Protein AF-A0A7Z9XEI0-F1 (afdb_monomer)

Foldseek 3Di:
DFPFDQWAWEAEPPPRDIDIDGHPDGDHPPHYHYDHDLVRCLVPVQVVVQVVCVVVVHDSQQLCQEQDDPPPVDPRVVSNHPVVNNVVVVVVVVVVD

Radius of gyration: 17.6 Å; Cα contacts (8 Å, |Δi|>4): 108; chains: 1; bounding box: 45×31×46 Å

Structure (mmCIF, N/CA/C/O backbone):
data_AF-A0A7Z9XEI0-F1
#
_entry.id   AF-A0A7Z9XEI0-F1
#
loop_
_atom_site.group_PDB
_atom_site.id
_atom_site.type_symbol
_atom_site.label_atom_id
_atom_site.label_alt_id
_atom_site.label_comp_id
_atom_site.label_asym_id
_atom_site.label_entity_id
_atom_site.label_seq_id
_atom_site.pdbx_PDB_ins_code
_atom_site.Cartn_x
_atom_site.Cartn_y
_atom_site.Cartn_z
_atom_site.occupancy
_atom_site.B_iso_or_equiv
_atom_site.auth_seq_id
_atom_site.auth_comp_id
_atom_site.auth_asym_id
_atom_site.auth_atom_id
_atom_site.pdbx_PDB_model_num
ATOM 1 N N . MET A 1 1 ? -21.360 9.530 30.639 1.00 38.41 1 MET A N 1
ATOM 2 C CA . MET A 1 1 ? -19.959 9.916 30.369 1.00 38.41 1 MET A CA 1
ATOM 3 C C . MET A 1 1 ? -19.552 9.242 29.068 1.00 38.41 1 MET A C 1
ATOM 5 O O . MET A 1 1 ? -19.618 8.023 29.009 1.00 38.41 1 MET A O 1
ATOM 9 N N . LEU A 1 2 ? -19.253 10.001 28.009 1.00 53.34 2 LEU A N 1
ATOM 10 C CA . LEU A 1 2 ? -18.779 9.440 26.738 1.00 53.34 2 LEU A CA 1
ATOM 11 C C . LEU A 1 2 ? -17.281 9.156 26.880 1.00 53.34 2 LEU A C 1
ATOM 13 O O . LEU A 1 2 ? -16.483 10.085 26.979 1.00 53.34 2 LEU A O 1
ATOM 17 N N . ASN A 1 3 ? -16.917 7.875 26.955 1.00 53.88 3 ASN A N 1
ATOM 18 C CA . ASN A 1 3 ? -15.523 7.443 26.913 1.00 53.88 3 ASN A CA 1
ATOM 19 C C . ASN A 1 3 ? -14.964 7.783 25.527 1.00 53.88 3 ASN A C 1
ATOM 21 O O . ASN A 1 3 ? -15.246 7.089 24.554 1.00 53.88 3 ASN A O 1
ATOM 25 N N . SER A 1 4 ? -14.204 8.873 25.438 1.00 57.62 4 SER A N 1
ATOM 26 C CA . SER A 1 4 ? -13.436 9.204 24.241 1.00 57.62 4 SER A CA 1
ATOM 27 C C . SER A 1 4 ? -12.385 8.116 24.014 1.00 57.62 4 SER A C 1
ATOM 29 O O . SER A 1 4 ? -11.509 7.910 24.859 1.00 57.62 4 SER A O 1
ATOM 31 N N . SER A 1 5 ? -12.485 7.396 22.896 1.00 64.69 5 SER A N 1
ATOM 32 C CA . SER A 1 5 ? -11.453 6.447 22.494 1.00 64.69 5 SER A CA 1
ATOM 33 C C . SER A 1 5 ? -10.326 7.215 21.811 1.00 64.69 5 SER A C 1
ATOM 35 O O . SER A 1 5 ? -10.546 7.953 20.851 1.00 64.69 5 SER A O 1
ATOM 37 N N . LYS A 1 6 ? -9.092 7.021 22.283 1.00 80.44 6 LYS A N 1
ATOM 38 C CA . LYS A 1 6 ? -7.882 7.530 21.612 1.00 80.44 6 LYS A CA 1
ATOM 39 C C . LYS A 1 6 ? -7.518 6.719 20.365 1.00 80.44 6 LYS A C 1
ATOM 41 O O . LYS A 1 6 ? -6.474 6.941 19.763 1.00 80.44 6 LYS A O 1
ATOM 46 N N . LYS A 1 7 ? -8.361 5.769 19.966 1.00 86.69 7 LYS A N 1
ATOM 47 C CA . LYS A 1 7 ? -8.148 4.964 18.773 1.00 86.69 7 LYS A CA 1
ATOM 48 C C . LYS A 1 7 ? -8.929 5.527 17.603 1.00 86.69 7 LYS A C 1
ATOM 50 O O . LYS A 1 7 ? -10.125 5.780 17.699 1.00 86.69 7 LYS A O 1
ATOM 55 N N . LEU A 1 8 ? -8.241 5.673 16.483 1.00 90.75 8 LEU A N 1
ATOM 56 C CA . LEU A 1 8 ? -8.841 6.023 15.213 1.00 90.75 8 LEU A CA 1
ATOM 57 C C . LEU A 1 8 ? -9.216 4.749 14.454 1.00 90.75 8 LEU A C 1
ATOM 59 O O . LEU A 1 8 ? -8.342 3.953 14.102 1.00 90.75 8 LEU A O 1
ATOM 63 N N . ARG A 1 9 ? -10.508 4.600 14.153 1.00 94.19 9 ARG A N 1
ATOM 64 C CA . ARG A 1 9 ? -11.022 3.589 13.228 1.00 94.19 9 ARG A CA 1
ATOM 65 C C . ARG A 1 9 ? -10.759 4.014 11.787 1.00 94.19 9 ARG A C 1
ATOM 67 O O . ARG A 1 9 ? -11.030 5.150 11.384 1.00 94.19 9 ARG A O 1
ATOM 74 N N . VAL A 1 10 ? -10.229 3.095 10.995 1.00 95.19 10 VAL A N 1
ATOM 75 C CA . VAL A 1 10 ? -9.907 3.326 9.588 1.00 95.19 10 VAL A CA 1
ATOM 76 C C . VAL A 1 10 ? -10.540 2.234 8.742 1.00 95.19 10 VAL A C 1
ATOM 78 O O . VAL A 1 10 ? -10.435 1.058 9.078 1.00 95.19 10 VAL A O 1
ATOM 81 N N . ARG A 1 11 ? -11.166 2.617 7.628 1.00 96.88 11 ARG A N 1
ATOM 82 C CA . ARG A 1 11 ? -11.725 1.706 6.624 1.00 96.88 11 ARG A CA 1
ATOM 83 C C . ARG A 1 11 ? -10.962 1.831 5.309 1.00 96.88 11 ARG A C 1
ATOM 85 O O . ARG A 1 11 ? -10.690 2.935 4.831 1.00 96.88 11 ARG A O 1
ATOM 92 N N . CYS A 1 12 ? -10.632 0.693 4.702 1.00 96.62 12 CYS A N 1
ATOM 93 C CA . CYS A 1 12 ? -9.978 0.654 3.402 1.00 96.62 12 CYS A CA 1
ATOM 94 C C . CYS A 1 12 ? -10.933 1.130 2.299 1.00 96.62 12 CYS A C 1
ATOM 96 O O . CYS A 1 12 ? -11.995 0.539 2.111 1.00 96.62 12 CYS A O 1
ATOM 98 N N . LEU A 1 13 ? -10.515 2.115 1.505 1.00 96.12 13 LEU A N 1
ATOM 99 C CA . LEU A 1 13 ? -11.264 2.649 0.363 1.00 96.12 13 LEU A CA 1
ATOM 100 C C . LEU A 1 13 ? -11.498 1.623 -0.750 1.00 96.12 13 LEU A C 1
ATOM 102 O O . LEU A 1 13 ? -12.479 1.728 -1.478 1.00 96.12 13 LEU A O 1
ATOM 106 N N . LYS A 1 14 ? -10.588 0.652 -0.907 1.00 95.19 14 LYS A N 1
ATOM 107 C CA . LYS A 1 14 ? -10.658 -0.349 -1.982 1.00 95.19 14 LYS A CA 1
ATOM 108 C C . LYS A 1 14 ? -11.385 -1.621 -1.546 1.00 95.19 14 LYS A C 1
ATOM 110 O O . LYS A 1 14 ? -12.268 -2.078 -2.257 1.00 95.19 14 LYS A O 1
ATOM 115 N N . CYS A 1 15 ? -10.996 -2.214 -0.415 1.00 96.81 15 CYS A N 1
ATOM 116 C CA . CYS A 1 15 ? -11.494 -3.534 -0.000 1.00 96.81 15 CYS A CA 1
ATOM 117 C C . CYS A 1 15 ? -12.410 -3.520 1.229 1.00 96.81 15 CYS A C 1
ATOM 119 O O . CYS A 1 15 ? -12.855 -4.578 1.656 1.00 96.81 15 CYS A O 1
ATOM 121 N N . GLY A 1 16 ? -12.649 -2.361 1.850 1.00 96.50 16 GLY A N 1
ATOM 122 C CA . GLY A 1 16 ? -13.501 -2.254 3.036 1.00 96.50 16 GLY A CA 1
ATOM 123 C C . GLY A 1 16 ? -12.908 -2.805 4.339 1.00 96.50 16 GLY A C 1
ATOM 124 O O . GLY A 1 16 ? -13.535 -2.629 5.376 1.00 96.50 16 GLY A O 1
ATOM 125 N N . LYS A 1 17 ? -11.709 -3.417 4.330 1.00 96.12 17 LYS A N 1
ATOM 126 C CA . LYS A 1 1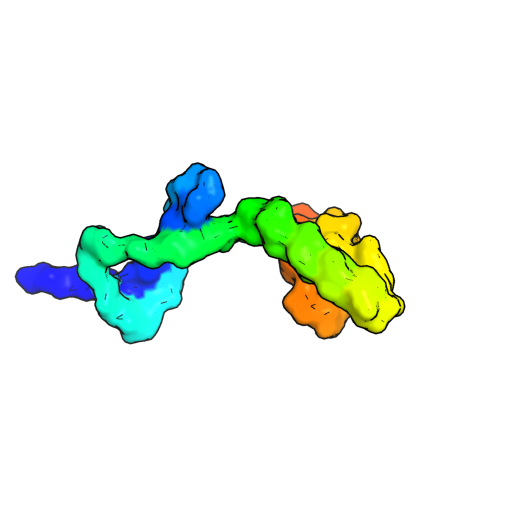7 ? -11.017 -3.876 5.553 1.00 96.12 17 LYS A CA 1
ATOM 127 C C . LYS A 1 17 ? -10.930 -2.741 6.577 1.00 96.12 17 LYS A C 1
ATOM 129 O O . LYS A 1 17 ? -10.494 -1.646 6.222 1.00 96.12 17 LYS A O 1
ATOM 134 N N . GLU A 1 18 ? -11.289 -3.021 7.826 1.00 95.88 18 GLU A N 1
ATOM 135 C CA . GLU A 1 18 ? -11.186 -2.073 8.938 1.00 95.88 18 GLU A CA 1
ATOM 136 C C . GLU A 1 18 ? -10.012 -2.405 9.862 1.00 95.88 18 GLU A C 1
ATOM 138 O O . GLU A 1 18 ? -9.638 -3.570 10.015 1.00 95.88 18 GLU A O 1
ATOM 143 N N . TRP A 1 19 ? -9.413 -1.372 10.454 1.00 93.94 19 TRP A N 1
ATOM 144 C CA . TRP A 1 19 ? -8.392 -1.491 11.494 1.00 93.94 19 TRP A CA 1
ATOM 145 C C . TRP A 1 19 ? -8.416 -0.278 12.428 1.00 93.94 19 TRP A C 1
ATOM 147 O O . TRP A 1 19 ? -8.982 0.769 12.104 1.00 93.94 19 TRP A O 1
ATOM 157 N N . GLU A 1 20 ? -7.784 -0.419 13.590 1.00 92.69 20 GLU A N 1
ATOM 158 C CA . GLU A 1 20 ? -7.590 0.666 14.551 1.00 92.69 20 GLU A CA 1
ATOM 159 C C . GLU A 1 20 ? -6.130 1.121 14.547 1.00 92.69 20 GLU A C 1
ATOM 161 O O . GLU A 1 20 ? -5.216 0.311 14.380 1.00 92.69 20 GLU A O 1
ATOM 166 N N . LYS A 1 21 ? -5.899 2.417 14.758 1.00 88.88 21 LYS A N 1
ATOM 167 C CA . LYS A 1 21 ? -4.568 2.963 15.034 1.00 88.88 21 LYS A CA 1
ATOM 168 C C . LYS A 1 21 ? -4.619 3.970 16.171 1.00 88.88 21 LYS A C 1
ATOM 170 O O . LYS A 1 21 ? -5.636 4.632 16.372 1.00 88.88 21 LYS A O 1
ATOM 175 N N . GLU A 1 22 ? -3.508 4.112 16.878 1.00 88.31 22 GLU A N 1
ATOM 176 C CA . GLU A 1 22 ? -3.379 5.120 17.926 1.00 88.31 22 GLU A CA 1
ATOM 177 C C . GLU A 1 22 ? -3.537 6.532 17.352 1.00 88.31 22 GLU A C 1
ATOM 179 O O . GLU A 1 22 ? -3.069 6.849 16.252 1.00 88.31 22 GLU A O 1
ATOM 184 N N . SER A 1 23 ? -4.224 7.384 18.105 1.00 87.19 23 SER A N 1
ATOM 185 C CA . SER A 1 23 ? -4.492 8.767 17.751 1.00 87.19 23 SER A CA 1
ATOM 186 C C . SER A 1 23 ? -4.339 9.669 18.969 1.00 87.19 23 SER A C 1
ATOM 188 O O . SER A 1 23 ? -4.781 9.373 20.075 1.00 87.19 23 SER A O 1
ATOM 190 N N . VAL A 1 24 ? -3.734 10.833 18.741 1.00 86.75 24 VAL A N 1
ATOM 191 C CA . VAL A 1 24 ? -3.672 11.913 19.737 1.00 86.75 24 VAL A CA 1
ATOM 192 C C . VAL A 1 24 ? -4.983 12.699 19.816 1.00 86.75 24 VAL A C 1
ATOM 194 O O . VAL A 1 24 ? -5.250 13.366 20.812 1.00 86.75 24 VAL A O 1
ATOM 197 N N . VAL A 1 25 ? -5.806 12.609 18.769 1.00 87.06 25 VAL A N 1
ATOM 198 C CA . VAL A 1 25 ? -7.130 13.227 18.686 1.00 87.06 25 VAL A CA 1
ATOM 199 C C . VAL A 1 25 ? -8.175 12.270 19.251 1.00 87.06 25 VAL A C 1
ATOM 201 O O . VAL A 1 25 ? -8.097 11.060 19.027 1.00 87.06 25 VAL A O 1
ATOM 204 N N . SER A 1 26 ? -9.135 12.837 19.981 1.00 86.06 26 SER A N 1
ATOM 205 C CA . SER A 1 26 ? -10.333 12.149 20.464 1.00 86.06 26 SER A CA 1
ATOM 206 C C . SER A 1 26 ? -11.308 11.916 19.316 1.00 86.06 26 SER A C 1
ATOM 208 O O . SER A 1 26 ? -11.697 12.883 18.663 1.00 86.06 26 SER A O 1
ATOM 210 N N . TRP A 1 27 ? -11.716 10.667 19.105 1.00 85.81 27 TRP A N 1
ATOM 211 C CA . TRP A 1 27 ? -12.691 10.292 18.080 1.00 85.81 27 TRP A CA 1
ATOM 212 C C . TRP A 1 27 ? -13.989 9.805 18.726 1.00 85.81 27 TRP A C 1
ATOM 214 O O . TRP A 1 27 ? -13.978 9.145 19.770 1.00 85.81 27 TRP A O 1
ATOM 224 N N . GLY A 1 28 ? -15.114 10.158 18.112 1.00 86.25 28 GLY A N 1
ATOM 225 C CA . GLY A 1 28 ? -16.433 9.658 18.460 1.00 86.25 28 GLY A CA 1
ATOM 226 C C . GLY A 1 28 ? -16.62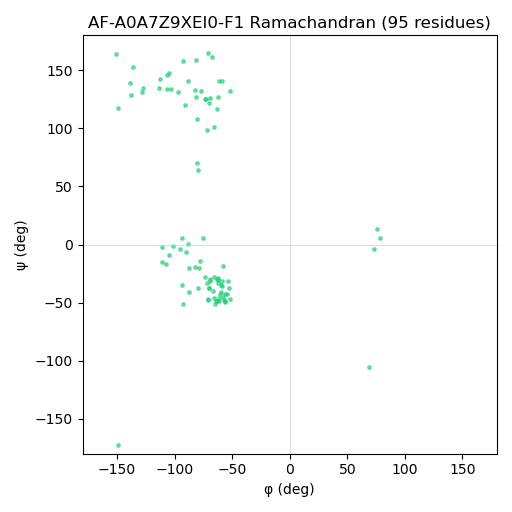1 8.185 18.072 1.00 86.25 28 GLY A C 1
ATOM 227 O O . GLY A 1 28 ? -15.856 7.639 17.277 1.00 86.25 28 GLY A O 1
ATOM 228 N N . PRO A 1 29 ? -17.655 7.520 18.617 1.00 84.06 29 PRO A N 1
ATOM 229 C CA . PRO A 1 29 ? -17.910 6.098 18.361 1.00 84.06 29 PRO A CA 1
ATOM 230 C C . PRO A 1 29 ? -18.209 5.788 16.883 1.00 84.06 29 PRO A C 1
ATOM 232 O O . PRO A 1 29 ? -17.860 4.710 16.392 1.00 84.06 29 PRO A O 1
ATOM 235 N N . ASP A 1 30 ? -18.804 6.749 16.175 1.00 88.44 30 ASP A N 1
ATOM 236 C CA . ASP A 1 30 ? -19.193 6.631 14.767 1.00 88.44 30 ASP A CA 1
ATOM 237 C C . ASP A 1 30 ? -18.147 7.207 13.799 1.00 88.44 30 ASP A C 1
ATOM 239 O O . ASP A 1 30 ? -18.299 7.089 12.581 1.00 88.44 30 ASP A O 1
ATOM 243 N N . ASP A 1 31 ? -17.067 7.801 14.317 1.00 89.00 31 ASP A N 1
ATOM 244 C CA . ASP A 1 31 ? -16.027 8.381 13.478 1.00 89.00 31 ASP A CA 1
ATOM 245 C C . ASP A 1 31 ? -15.187 7.284 12.819 1.00 89.00 31 ASP A C 1
ATOM 247 O O . ASP A 1 31 ? -14.587 6.426 13.474 1.00 89.00 31 ASP A O 1
ATOM 251 N N . VAL A 1 32 ? -15.099 7.343 11.492 1.00 90.19 32 VAL A N 1
ATOM 252 C CA . VAL A 1 32 ? -14.251 6.463 10.691 1.00 90.19 32 VAL A CA 1
ATOM 253 C C . VAL A 1 32 ? -13.555 7.266 9.606 1.00 90.19 32 VAL A C 1
ATOM 255 O O . VAL A 1 32 ? -14.176 7.998 8.837 1.00 90.19 32 VAL A O 1
ATOM 258 N N . THR A 1 33 ? -12.237 7.118 9.520 1.00 92.75 33 THR A N 1
ATOM 259 C CA . THR A 1 33 ? -11.474 7.688 8.406 1.00 92.75 33 THR A CA 1
ATOM 260 C C . THR A 1 33 ? -11.308 6.675 7.286 1.00 92.75 33 THR A C 1
ATOM 262 O O . THR A 1 33 ? -11.380 5.463 7.483 1.00 92.75 33 THR A O 1
ATOM 265 N N . SER A 1 34 ? -11.052 7.183 6.088 1.00 92.88 34 SER A N 1
ATOM 266 C CA . SER A 1 34 ? -10.771 6.362 4.919 1.00 92.88 34 SER A CA 1
ATOM 267 C C . SER A 1 34 ? -9.276 6.356 4.597 1.00 92.88 34 SER A C 1
ATOM 269 O O . SER A 1 34 ? -8.637 7.406 4.567 1.00 92.88 34 SER A O 1
ATOM 271 N N . SER A 1 35 ? -8.709 5.179 4.334 1.00 92.69 35 SER A N 1
ATOM 272 C CA . SER A 1 35 ? -7.321 5.019 3.870 1.00 92.69 35 SER A CA 1
ATOM 273 C C . SER A 1 35 ? -7.186 3.783 2.971 1.00 92.69 35 SER A C 1
ATOM 275 O O . SER A 1 35 ? -8.189 3.176 2.618 1.00 92.69 35 SER A O 1
ATOM 277 N N . LEU A 1 36 ? -5.977 3.389 2.570 1.00 92.25 36 LEU A N 1
ATOM 278 C CA . LEU A 1 36 ? -5.720 2.098 1.918 1.00 92.25 36 LEU A CA 1
ATOM 279 C C . LEU A 1 36 ? -5.002 1.182 2.911 1.00 92.25 36 LEU A C 1
ATOM 281 O O . LEU A 1 36 ? -4.048 1.616 3.548 1.00 92.25 36 LEU A O 1
ATOM 285 N N . CYS A 1 37 ? -5.437 -0.074 3.034 1.00 91.19 37 CYS A N 1
ATOM 286 C CA . CYS A 1 37 ? -4.632 -1.083 3.731 1.00 91.19 37 CYS A CA 1
ATOM 287 C C . CYS A 1 37 ? -3.361 -1.393 2.924 1.00 91.19 37 CYS A C 1
ATOM 289 O O . CYS A 1 37 ? -3.344 -1.149 1.719 1.00 91.19 37 CYS A O 1
ATOM 291 N N . ASP A 1 38 ? -2.333 -1.980 3.539 1.00 84.88 38 ASP A N 1
ATOM 292 C CA . ASP A 1 38 ? -1.022 -2.179 2.894 1.00 84.88 38 ASP A CA 1
ATOM 293 C C . ASP A 1 38 ? -1.096 -2.925 1.555 1.00 84.88 38 ASP A C 1
ATOM 295 O O . ASP A 1 38 ? -0.490 -2.502 0.568 1.00 84.88 38 ASP A O 1
ATOM 299 N N . ALA A 1 39 ? -1.913 -3.980 1.482 1.00 85.94 39 ALA A N 1
ATOM 300 C CA . ALA A 1 39 ? -2.145 -4.719 0.242 1.00 85.94 39 ALA A CA 1
ATOM 301 C C . ALA A 1 39 ? -2.773 -3.826 -0.84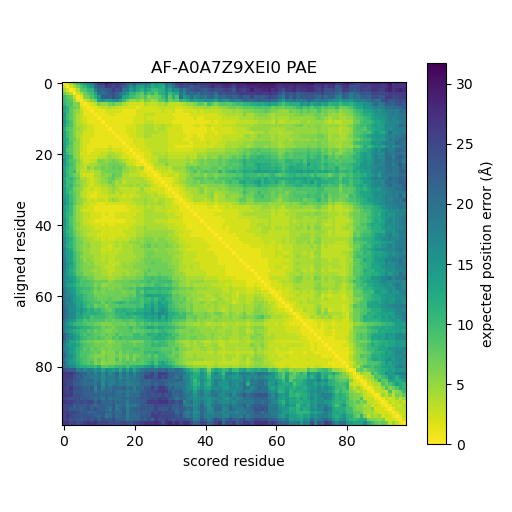4 1.00 85.94 39 ALA A C 1
ATOM 303 O O . ALA A 1 39 ? -2.277 -3.736 -1.964 1.00 85.94 39 ALA A O 1
ATOM 304 N N . CYS A 1 40 ? -3.835 -3.092 -0.498 1.00 90.50 40 CYS A N 1
ATOM 305 C CA . CYS A 1 40 ? -4.501 -2.198 -1.443 1.00 90.50 40 CYS A CA 1
ATOM 306 C C . CYS A 1 40 ? -3.643 -0.979 -1.803 1.00 90.50 40 CYS A C 1
ATOM 308 O O . CYS A 1 40 ? -3.741 -0.480 -2.921 1.00 90.50 40 CYS A O 1
ATOM 310 N N . PHE A 1 41 ? -2.801 -0.501 -0.887 1.00 87.19 41 PHE A N 1
ATOM 311 C CA . PHE A 1 41 ? -1.837 0.557 -1.148 1.00 87.19 41 PHE A CA 1
ATOM 312 C C . PHE A 1 41 ? -0.820 0.091 -2.185 1.00 87.19 41 PHE A C 1
ATOM 314 O O . PHE A 1 41 ? -0.612 0.792 -3.169 1.00 87.19 41 PHE A O 1
ATOM 321 N N . ARG A 1 42 ? -0.242 -1.106 -2.027 1.00 84.12 42 ARG A N 1
ATOM 322 C CA . ARG A 1 42 ? 0.669 -1.686 -3.023 1.00 84.12 42 ARG A CA 1
ATOM 323 C C . ARG A 1 42 ? -0.006 -1.781 -4.391 1.00 84.12 42 ARG A C 1
ATOM 325 O O . ARG A 1 42 ? 0.520 -1.260 -5.369 1.00 84.12 42 ARG A O 1
ATOM 332 N N . ASP A 1 43 ? -1.209 -2.339 -4.450 1.00 86.75 43 ASP A N 1
ATOM 333 C CA . ASP A 1 43 ? -1.932 -2.498 -5.713 1.00 86.75 43 ASP A CA 1
ATOM 334 C C . ASP A 1 43 ? -2.229 -1.166 -6.418 1.00 86.75 43 ASP A C 1
ATOM 336 O O . ASP A 1 43 ? -2.113 -1.063 -7.638 1.00 86.75 43 ASP A O 1
ATOM 340 N N . VAL A 1 44 ? -2.657 -0.147 -5.664 1.00 89.81 44 VAL A N 1
ATOM 341 C CA . VAL A 1 44 ? -3.141 1.125 -6.227 1.00 89.81 44 VAL A CA 1
ATOM 342 C C . VAL A 1 44 ? -1.999 2.116 -6.450 1.00 89.81 44 VAL A C 1
ATOM 344 O O . VAL A 1 44 ? -1.963 2.810 -7.465 1.00 89.81 44 VAL A O 1
ATOM 347 N N . ILE A 1 45 ? -1.054 2.195 -5.515 1.00 87.81 45 ILE A N 1
ATOM 348 C CA . ILE A 1 45 ? -0.024 3.235 -5.481 1.00 87.81 45 ILE A CA 1
ATOM 349 C C . ILE A 1 45 ? 1.258 2.796 -6.188 1.00 87.81 45 ILE A C 1
ATOM 351 O O . ILE A 1 45 ? 1.878 3.631 -6.854 1.00 87.81 45 ILE A O 1
ATOM 355 N N . SER A 1 46 ? 1.654 1.516 -6.134 1.00 86.75 46 SER A N 1
ATOM 356 C CA . SER A 1 46 ? 2.877 1.064 -6.819 1.00 86.75 46 SER A CA 1
ATOM 357 C C . SER A 1 46 ? 2.873 1.385 -8.321 1.00 86.75 46 SER A C 1
ATOM 359 O O . SER A 1 46 ? 3.879 1.916 -8.791 1.00 86.75 46 SER A O 1
ATOM 361 N N . PRO A 1 47 ? 1.781 1.200 -9.094 1.00 87.75 47 PRO A N 1
ATOM 362 C CA . PRO A 1 47 ? 1.756 1.602 -10.504 1.00 87.75 47 PRO A CA 1
ATOM 363 C C . PRO A 1 47 ? 1.992 3.104 -10.725 1.00 87.75 47 PRO A C 1
ATOM 365 O O . PRO A 1 47 ? 2.625 3.495 -11.706 1.0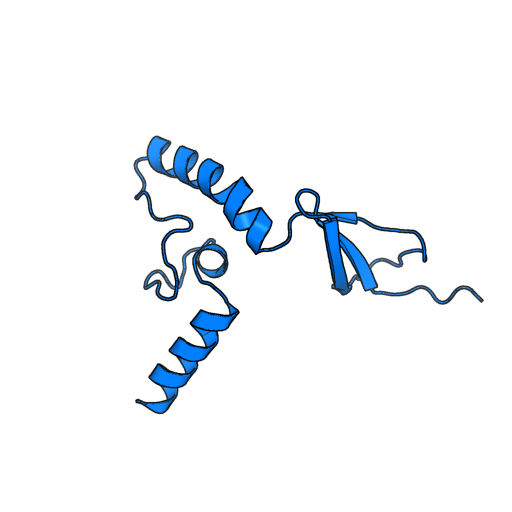0 87.75 47 PRO A O 1
ATOM 368 N N . ILE A 1 48 ? 1.508 3.954 -9.814 1.00 91.75 48 ILE A N 1
ATOM 369 C CA . ILE A 1 48 ? 1.672 5.413 -9.887 1.00 91.75 48 ILE A CA 1
ATOM 370 C C . ILE A 1 48 ? 3.131 5.792 -9.615 1.00 91.75 48 ILE A C 1
ATOM 372 O O . ILE A 1 48 ? 3.724 6.558 -10.379 1.00 91.75 48 ILE A O 1
ATOM 376 N N . ILE A 1 49 ? 3.727 5.222 -8.563 1.00 88.56 49 ILE A N 1
ATOM 377 C CA . ILE A 1 49 ? 5.138 5.443 -8.223 1.00 88.56 49 ILE A CA 1
ATOM 378 C C . ILE A 1 49 ? 6.035 4.961 -9.365 1.00 88.56 49 ILE A C 1
ATOM 380 O O . ILE A 1 49 ? 6.898 5.719 -9.802 1.00 88.56 49 ILE A O 1
ATOM 384 N N . ARG A 1 50 ? 5.787 3.765 -9.911 1.00 89.19 50 ARG A N 1
ATOM 385 C CA . ARG A 1 50 ? 6.544 3.208 -11.045 1.00 89.19 50 ARG A CA 1
ATOM 386 C C . ARG A 1 50 ? 6.511 4.127 -12.262 1.00 89.19 50 ARG A C 1
ATOM 388 O O . ARG A 1 50 ? 7.556 4.458 -12.814 1.00 89.19 50 ARG A O 1
ATOM 395 N N . LYS A 1 51 ? 5.326 4.623 -12.643 1.00 91.56 51 LYS A N 1
ATOM 396 C CA . LYS A 1 51 ? 5.186 5.599 -13.740 1.00 91.56 51 LYS A CA 1
ATOM 397 C C . LYS A 1 51 ? 5.984 6.878 -13.487 1.00 91.56 51 LYS A C 1
ATOM 399 O O . LYS A 1 51 ? 6.495 7.479 -14.427 1.00 91.56 51 LYS A O 1
ATOM 404 N N . LYS A 1 52 ? 6.074 7.336 -12.236 1.00 90.75 52 LYS A N 1
ATOM 405 C CA . LYS A 1 52 ? 6.890 8.502 -11.879 1.00 90.75 52 LYS A CA 1
ATOM 406 C C . LYS A 1 52 ? 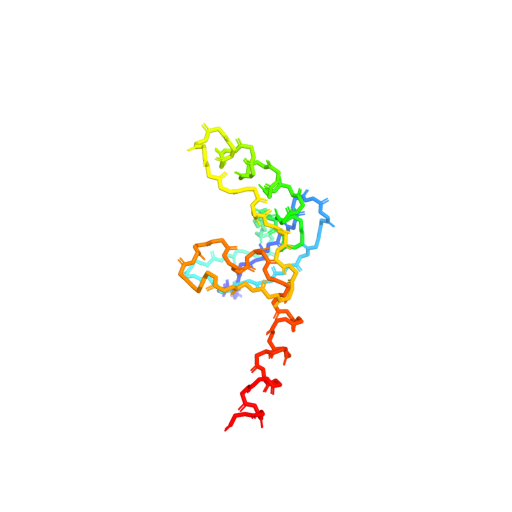8.387 8.191 -11.964 1.00 90.75 52 LYS A C 1
ATOM 408 O O . LYS A 1 52 ? 9.094 8.939 -12.622 1.00 90.75 52 LYS A O 1
ATOM 413 N N . GLN A 1 53 ? 8.833 7.071 -11.397 1.00 87.69 53 GLN A N 1
ATOM 414 C CA . GLN A 1 53 ? 10.231 6.632 -11.444 1.00 87.69 53 GLN A CA 1
ATOM 415 C C . GLN A 1 53 ? 10.743 6.508 -12.880 1.00 87.69 53 GLN A C 1
ATOM 417 O O . GLN A 1 53 ? 11.772 7.089 -13.207 1.00 87.69 53 GLN A O 1
ATOM 422 N N . LEU A 1 54 ? 9.984 5.835 -13.747 1.00 90.94 54 LEU A N 1
ATOM 423 C CA . LEU A 1 54 ? 10.334 5.672 -15.158 1.00 90.94 54 LEU A CA 1
ATOM 424 C C . LEU A 1 54 ? 10.465 7.016 -15.886 1.00 90.94 54 LEU A C 1
ATOM 426 O O . LEU A 1 54 ? 11.395 7.202 -16.664 1.00 90.94 54 LEU A O 1
ATOM 430 N N . ARG A 1 55 ? 9.571 7.976 -15.608 1.00 94.44 55 ARG A N 1
ATOM 431 C CA . ARG A 1 55 ? 9.660 9.335 -16.178 1.00 94.44 55 ARG A CA 1
ATOM 432 C C . ARG A 1 55 ? 10.880 10.114 -15.689 1.00 94.44 55 ARG A C 1
ATOM 434 O O . ARG A 1 55 ? 11.351 10.989 -16.399 1.00 94.44 55 ARG A O 1
ATOM 441 N N . GLU A 1 56 ? 11.368 9.807 -14.495 1.00 92.75 56 GLU A N 1
ATOM 442 C CA . GLU A 1 56 ? 12.555 10.424 -13.894 1.00 92.75 56 GLU A CA 1
ATOM 443 C C . GLU A 1 56 ? 13.860 9.692 -14.268 1.00 92.75 56 GLU A C 1
ATOM 445 O O . GLU A 1 56 ? 14.925 10.092 -13.812 1.00 92.75 56 GLU A O 1
ATOM 450 N N . GLY A 1 57 ? 13.799 8.622 -15.074 1.00 91.31 57 GLY A N 1
ATOM 451 C CA . GLY A 1 57 ? 14.968 7.808 -15.434 1.00 91.31 57 GLY A CA 1
ATOM 452 C C . GLY A 1 57 ? 15.447 6.864 -14.323 1.00 91.31 57 GLY A C 1
ATOM 453 O O . GLY A 1 57 ? 16.540 6.313 -14.410 1.00 91.31 57 GLY A O 1
ATOM 454 N N . ASN A 1 58 ? 14.637 6.664 -13.280 1.00 87.31 58 ASN A N 1
ATOM 455 C CA . ASN A 1 58 ? 14.927 5.748 -12.180 1.00 87.31 58 ASN A CA 1
ATOM 456 C C . ASN A 1 58 ? 14.581 4.290 -12.544 1.00 87.31 58 ASN A C 1
ATOM 458 O O . ASN A 1 58 ? 13.738 4.025 -13.403 1.00 87.31 58 ASN A O 1
ATOM 462 N N . PHE A 1 59 ? 15.178 3.332 -11.825 1.00 85.12 59 PHE A N 1
ATOM 463 C CA . PHE A 1 59 ? 14.893 1.899 -11.972 1.00 85.12 59 PHE A CA 1
ATOM 464 C C . PHE A 1 59 ? 13.413 1.548 -11.712 1.00 85.12 59 PHE A C 1
ATOM 466 O O . PHE A 1 59 ? 12.799 2.032 -10.758 1.00 85.12 59 PHE A O 1
ATOM 473 N N . ASP A 1 60 ? 12.860 0.626 -12.511 1.00 85.38 60 ASP A N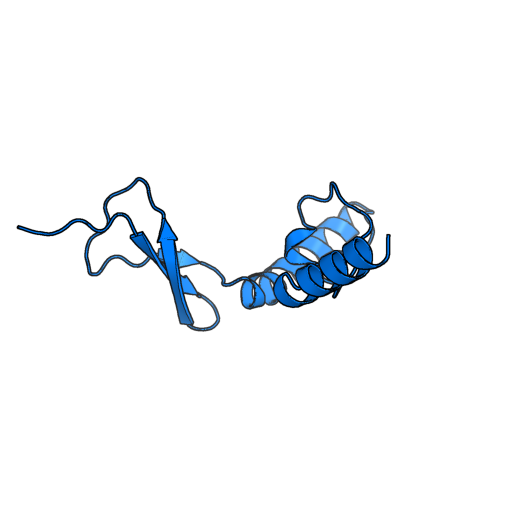 1
ATOM 474 C CA . ASP A 1 60 ? 11.496 0.089 -12.354 1.00 85.38 60 ASP A CA 1
ATOM 475 C C . ASP A 1 60 ? 11.420 -0.988 -11.256 1.00 85.38 60 ASP A C 1
ATOM 477 O O . ASP A 1 60 ? 11.165 -2.166 -11.534 1.00 85.38 60 ASP A O 1
ATOM 481 N N . CYS A 1 61 ? 11.684 -0.598 -10.005 1.00 83.81 61 CYS A N 1
ATOM 482 C CA . CYS A 1 61 ? 11.784 -1.519 -8.865 1.00 83.81 61 CYS A CA 1
ATOM 483 C C . CYS A 1 61 ? 10.649 -1.401 -7.827 1.00 83.81 61 CYS A C 1
ATOM 485 O O . CYS A 1 61 ? 10.481 -2.306 -7.006 1.00 83.81 61 CYS A O 1
ATOM 487 N N . SER A 1 62 ? 9.845 -0.327 -7.833 1.00 85.25 62 SER A N 1
ATOM 488 C CA . SER A 1 62 ? 8.808 -0.126 -6.806 1.00 85.25 62 SER A CA 1
ATOM 489 C C . SER A 1 62 ? 7.753 -1.241 -6.820 1.00 85.25 62 SER A C 1
ATOM 491 O O . SER A 1 62 ? 7.156 -1.540 -7.854 1.00 85.25 62 SER A O 1
ATOM 493 N N . GLY A 1 63 ? 7.520 -1.850 -5.653 1.00 79.12 63 GLY A N 1
ATOM 494 C CA . GLY A 1 63 ? 6.535 -2.915 -5.446 1.00 79.12 63 GLY A CA 1
ATOM 495 C C . GLY A 1 63 ? 6.960 -4.312 -5.915 1.00 79.12 63 GLY A C 1
ATOM 496 O O . GLY A 1 63 ? 6.132 -5.214 -5.865 1.00 79.12 63 GLY A O 1
ATOM 497 N N . LYS A 1 64 ? 8.210 -4.509 -6.367 1.00 80.69 64 LYS A N 1
ATOM 498 C CA . LYS A 1 64 ? 8.680 -5.787 -6.948 1.00 80.69 64 LYS A CA 1
ATOM 499 C C . LYS A 1 64 ? 9.585 -6.635 -6.048 1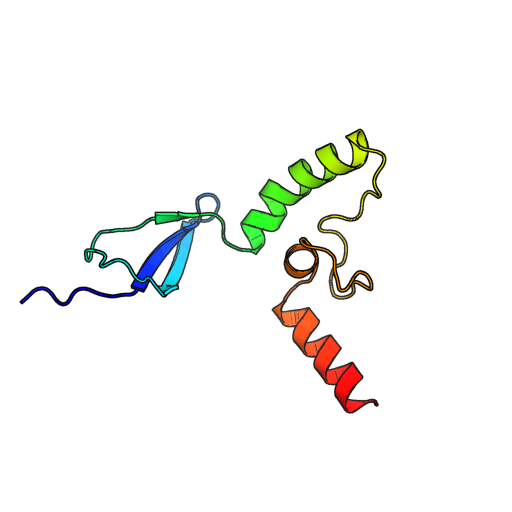.00 80.69 64 LYS A C 1
ATOM 501 O O . LYS A 1 64 ? 9.880 -7.762 -6.414 1.00 80.69 64 LYS A O 1
ATOM 506 N N . ALA A 1 65 ? 10.032 -6.099 -4.913 1.00 84.62 65 ALA A N 1
ATOM 507 C CA . ALA A 1 65 ? 11.040 -6.742 -4.064 1.00 84.62 65 ALA A CA 1
ATOM 508 C C . ALA A 1 65 ? 10.606 -8.101 -3.486 1.00 84.62 65 ALA A C 1
ATOM 510 O O . ALA A 1 65 ? 11.450 -8.946 -3.229 1.00 84.62 65 ALA A O 1
ATOM 511 N N . GLY A 1 66 ? 9.303 -8.315 -3.276 1.00 81.31 66 GLY A N 1
ATOM 512 C CA . GLY A 1 66 ? 8.815 -9.546 -2.656 1.00 81.31 66 GLY A CA 1
ATOM 513 C C . GLY A 1 66 ? 9.217 -9.606 -1.182 1.00 81.31 66 GLY A C 1
ATOM 514 O O . GLY A 1 66 ? 8.625 -8.903 -0.363 1.00 81.31 66 GLY A O 1
ATOM 515 N N . ASP A 1 67 ? 10.204 -10.436 -0.872 1.00 82.62 67 ASP A N 1
ATOM 516 C CA . ASP A 1 67 ? 10.772 -10.716 0.451 1.00 82.62 67 ASP A CA 1
ATOM 517 C C . ASP A 1 67 ? 12.173 -10.108 0.660 1.00 82.62 67 ASP A C 1
ATOM 519 O O . ASP A 1 67 ? 12.587 -9.915 1.803 1.00 82.62 67 ASP A O 1
ATOM 523 N N . TYR A 1 68 ? 12.873 -9.704 -0.409 1.00 83.00 68 TYR A N 1
ATOM 524 C CA . TYR A 1 68 ? 14.236 -9.176 -0.318 1.00 83.00 68 TYR A CA 1
ATOM 525 C C . TYR A 1 68 ? 14.434 -7.821 -1.013 1.00 83.00 68 TYR A C 1
ATOM 527 O O . TYR A 1 68 ? 14.081 -7.611 -2.171 1.00 83.00 68 TYR A O 1
ATOM 535 N N . CYS A 1 69 ? 15.059 -6.877 -0.299 1.00 86.50 69 CYS A N 1
ATOM 536 C CA . CYS A 1 69 ? 15.477 -5.580 -0.830 1.00 86.50 69 CYS A CA 1
ATOM 537 C C . CYS A 1 69 ? 16.741 -5.094 -0.114 1.00 86.50 69 CYS A C 1
ATOM 539 O O . CYS A 1 69 ? 16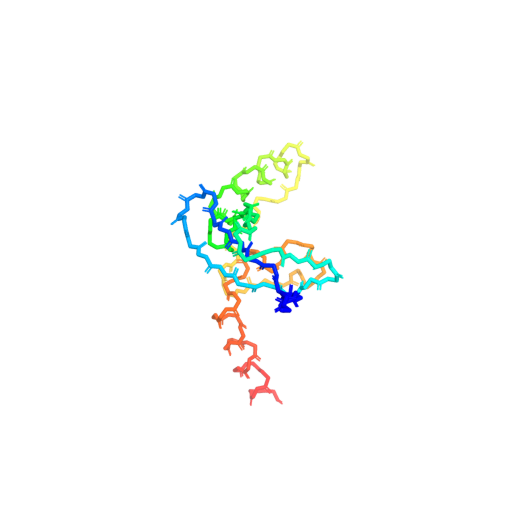.716 -4.806 1.091 1.00 86.50 69 CYS A O 1
ATOM 541 N N . ASP A 1 70 ? 17.809 -4.950 -0.891 1.00 86.38 70 ASP A N 1
ATOM 542 C CA . ASP A 1 70 ? 19.136 -4.472 -0.496 1.00 86.38 70 ASP A CA 1
ATOM 543 C C . ASP A 1 70 ? 19.218 -2.942 -0.333 1.00 86.38 70 ASP A C 1
ATOM 545 O O . ASP A 1 70 ? 20.142 -2.417 0.285 1.00 86.38 70 ASP A O 1
ATOM 549 N N . GLN A 1 71 ? 18.224 -2.195 -0.819 1.00 86.31 71 GLN A N 1
ATOM 550 C CA . GLN A 1 71 ? 18.149 -0.744 -0.640 1.00 86.31 71 GLN A CA 1
ATOM 551 C C . GLN A 1 71 ? 17.589 -0.362 0.740 1.00 86.31 71 GLN A C 1
ATOM 553 O O . GLN A 1 71 ? 16.479 0.164 0.848 1.00 86.31 71 GLN A O 1
ATOM 558 N N . TYR A 1 72 ? 18.360 -0.596 1.808 1.00 84.38 72 TYR A N 1
ATOM 559 C CA . TYR A 1 72 ? 17.951 -0.373 3.208 1.00 84.38 72 TYR A CA 1
ATOM 560 C C . TYR A 1 72 ? 17.422 1.040 3.509 1.00 84.38 72 TYR A C 1
ATOM 562 O O . TYR A 1 72 ? 16.516 1.192 4.325 1.00 84.38 72 TYR A O 1
ATOM 570 N N . HIS A 1 73 ? 17.921 2.064 2.810 1.00 84.06 73 HIS A N 1
ATOM 571 C CA . HIS A 1 73 ? 17.503 3.463 2.981 1.00 84.06 73 HIS A CA 1
ATOM 572 C C . HIS A 1 73 ? 16.381 3.911 2.028 1.00 84.06 73 HIS A C 1
ATOM 574 O O . HIS A 1 73 ? 16.022 5.089 1.989 1.00 84.06 73 HIS A O 1
ATOM 580 N N . CYS A 1 74 ? 15.807 3.003 1.235 1.00 82.38 74 CYS A N 1
ATOM 581 C CA . CYS A 1 74 ? 14.719 3.357 0.336 1.00 82.38 74 CYS A CA 1
ATOM 582 C C . CYS A 1 74 ? 13.441 3.675 1.129 1.00 82.38 74 CYS A C 1
ATOM 584 O O . CYS A 1 74 ? 12.883 2.818 1.814 1.00 82.38 74 CYS A O 1
ATOM 586 N N . LYS A 1 75 ? 12.897 4.889 0.962 1.00 82.25 75 LYS A N 1
ATOM 587 C CA . LYS A 1 75 ? 11.630 5.317 1.595 1.00 82.25 75 LYS A CA 1
ATOM 588 C C . LYS A 1 75 ? 10.417 4.440 1.254 1.00 82.25 75 LYS A C 1
ATOM 590 O O . LYS A 1 75 ? 9.408 4.490 1.948 1.00 82.25 75 LYS A O 1
ATOM 595 N N . TYR A 1 76 ? 10.499 3.660 0.175 1.00 80.12 76 TYR A N 1
ATOM 596 C CA . TYR A 1 76 ? 9.442 2.751 -0.271 1.00 80.12 76 TYR A CA 1
ATOM 597 C C . TYR A 1 76 ? 9.706 1.291 0.111 1.00 80.12 76 TYR A C 1
ATOM 599 O O . TYR A 1 76 ? 8.867 0.441 -0.178 1.00 80.12 76 TYR A O 1
ATOM 607 N N . ARG A 1 77 ? 10.839 0.988 0.764 1.00 84.50 77 ARG A N 1
ATOM 608 C CA . ARG A 1 77 ? 11.273 -0.380 1.086 1.00 84.50 77 ARG A CA 1
ATOM 609 C C . ARG A 1 77 ? 10.181 -1.178 1.791 1.00 84.50 77 ARG A C 1
ATOM 611 O O . ARG A 1 77 ? 9.867 -2.285 1.367 1.00 84.50 77 ARG A O 1
ATOM 618 N N . GLN A 1 78 ? 9.544 -0.579 2.798 1.00 80.75 78 GLN A N 1
ATOM 619 C CA . GLN A 1 78 ? 8.458 -1.205 3.556 1.00 80.75 78 GLN A CA 1
ATOM 620 C C . GLN A 1 78 ? 7.256 -1.620 2.700 1.00 80.75 78 GLN A C 1
ATOM 622 O O . GLN A 1 78 ? 6.608 -2.610 3.001 1.00 80.75 78 GLN A O 1
ATOM 627 N N . TRP A 1 79 ? 6.963 -0.894 1.620 1.00 80.00 79 TRP A N 1
ATOM 628 C CA . TRP A 1 79 ? 5.837 -1.211 0.742 1.00 80.00 79 TRP A CA 1
ATOM 629 C C . TRP A 1 79 ? 6.208 -2.210 -0.345 1.00 80.00 79 TRP A C 1
ATOM 631 O O . TRP A 1 79 ? 5.316 -2.839 -0.907 1.00 80.00 79 TRP A O 1
ATOM 641 N N . CYS A 1 80 ? 7.499 -2.359 -0.645 1.00 82.56 80 CYS A N 1
ATOM 642 C CA . CYS A 1 80 ? 8.005 -3.382 -1.553 1.00 82.56 80 CYS A CA 1
ATOM 643 C C . CYS A 1 80 ? 8.103 -4.750 -0.863 1.00 82.56 80 CYS A C 1
ATOM 645 O O . CYS A 1 80 ? 7.806 -5.763 -1.493 1.00 82.56 80 CYS A O 1
ATOM 647 N N . LEU A 1 81 ? 8.491 -4.765 0.415 1.00 80.38 81 LEU A N 1
ATOM 648 C CA . LEU A 1 81 ? 8.629 -5.973 1.224 1.00 80.38 81 LEU A CA 1
ATOM 649 C C . LEU A 1 81 ? 7.280 -6.420 1.784 1.00 80.38 81 LEU A C 1
ATOM 651 O O . LEU A 1 81 ? 6.505 -5.603 2.278 1.00 80.38 81 LEU A O 1
ATOM 655 N N . ARG A 1 82 ? 6.946 -7.706 1.685 1.00 71.19 82 ARG A N 1
ATOM 656 C CA . ARG A 1 82 ? 5.818 -8.290 2.426 1.00 71.19 82 ARG A CA 1
ATOM 657 C C . ARG A 1 82 ? 6.234 -8.372 3.892 1.00 71.19 82 ARG A C 1
ATOM 659 O O . ARG A 1 82 ? 7.000 -9.250 4.237 1.00 71.19 82 ARG A O 1
ATOM 666 N N . TRP A 1 83 ? 5.820 -7.410 4.720 1.00 59.97 83 TRP A N 1
ATOM 667 C CA . TRP A 1 83 ? 6.353 -7.244 6.084 1.00 59.97 83 TRP A CA 1
ATOM 668 C C . TRP A 1 83 ? 6.294 -8.512 6.942 1.00 59.97 83 TRP A C 1
ATOM 670 O O . TRP A 1 83 ? 7.235 -8.762 7.685 1.00 59.97 83 TRP A O 1
ATOM 680 N N . GLU A 1 84 ? 5.237 -9.312 6.805 1.00 58.84 84 GLU A N 1
ATOM 681 C CA . GLU A 1 84 ? 5.080 -10.585 7.520 1.00 58.84 84 GLU A CA 1
ATOM 682 C C . GLU A 1 84 ? 6.155 -11.606 7.087 1.00 58.84 84 GLU A C 1
ATOM 684 O O . GLU A 1 84 ? 6.912 -12.088 7.921 1.00 58.84 84 GLU A O 1
ATOM 689 N N . GLU A 1 85 ? 6.324 -11.827 5.780 1.00 54.59 85 GLU A N 1
ATOM 690 C CA . GLU A 1 85 ? 7.319 -12.759 5.212 1.00 54.59 85 GLU A CA 1
ATOM 691 C C . GLU A 1 85 ? 8.770 -12.238 5.342 1.00 54.59 85 GLU A C 1
ATOM 693 O O . GLU A 1 85 ? 9.722 -12.990 5.538 1.00 54.59 85 GLU A O 1
ATOM 698 N N . ALA A 1 86 ? 8.962 -10.919 5.268 1.00 52.72 86 ALA A N 1
ATOM 699 C CA . ALA A 1 86 ? 10.273 -10.283 5.365 1.00 52.72 86 ALA A CA 1
ATOM 700 C C . ALA A 1 86 ? 10.823 -10.289 6.802 1.00 52.72 86 ALA A C 1
ATOM 702 O O . ALA A 1 86 ? 12.038 -10.271 6.985 1.00 52.72 86 ALA A O 1
ATOM 703 N N . GLN A 1 87 ? 9.962 -10.303 7.829 1.00 53.53 87 GLN A N 1
ATOM 704 C CA . GLN A 1 87 ? 10.401 -10.474 9.218 1.00 53.53 87 GLN A CA 1
ATOM 705 C C . GLN A 1 87 ? 10.908 -11.892 9.492 1.00 53.53 87 GLN A C 1
ATOM 707 O O . GLN A 1 87 ? 11.880 -12.040 10.230 1.00 53.53 87 GLN A O 1
ATOM 712 N N . GLU A 1 88 ? 10.285 -12.911 8.899 1.00 57.25 88 GLU A N 1
ATOM 713 C CA . GLU A 1 88 ? 10.757 -14.298 8.973 1.00 57.25 88 GLU A CA 1
ATOM 714 C C . GLU A 1 88 ? 12.132 -14.441 8.313 1.00 57.25 88 GLU A C 1
ATOM 716 O O . GLU A 1 88 ? 13.067 -14.887 8.974 1.00 57.25 88 GLU A O 1
ATOM 721 N N . GLY A 1 89 ? 12.316 -13.916 7.095 1.00 54.44 89 GLY A N 1
ATOM 722 C CA . GLY A 1 89 ? 13.621 -13.945 6.421 1.00 54.44 89 GLY A CA 1
ATOM 723 C C . GLY A 1 89 ? 14.730 -13.177 7.161 1.00 54.44 89 GLY A C 1
ATOM 724 O O . GLY A 1 89 ? 15.886 -13.590 7.156 1.00 54.44 89 GLY A O 1
ATOM 725 N N . VAL A 1 90 ? 14.406 -12.075 7.852 1.00 58.25 90 VAL A N 1
ATOM 726 C CA . VAL A 1 90 ? 15.386 -11.358 8.695 1.00 58.25 90 VAL A CA 1
ATOM 727 C C . VAL A 1 90 ? 15.750 -12.159 9.948 1.00 58.25 90 VAL A C 1
ATOM 729 O O . VAL A 1 90 ? 16.914 -12.136 10.345 1.00 58.25 90 VAL A O 1
ATOM 732 N N . LYS A 1 91 ? 14.795 -12.866 10.569 1.00 57.97 91 LYS A N 1
ATOM 733 C CA . LYS A 1 91 ? 15.076 -13.751 11.711 1.00 57.97 91 LYS A CA 1
ATOM 734 C C . LYS A 1 91 ? 15.956 -14.928 11.303 1.00 57.97 91 LYS A C 1
ATOM 736 O O . LYS A 1 91 ? 16.957 -15.158 11.964 1.00 57.97 91 LYS A O 1
ATOM 741 N N . GLU A 1 92 ? 15.645 -15.593 10.192 1.00 54.41 92 GLU A N 1
ATOM 742 C CA . GLU A 1 92 ? 16.453 -16.704 9.673 1.00 54.41 92 GLU A CA 1
ATOM 743 C C . GLU A 1 92 ? 17.904 -16.284 9.407 1.00 54.41 92 GLU A C 1
ATOM 745 O O . GLU A 1 92 ? 18.839 -16.971 9.811 1.00 54.41 92 GLU A O 1
ATOM 750 N N . VAL A 1 93 ? 18.113 -15.122 8.778 1.00 58.22 93 VAL A N 1
ATOM 751 C CA . VAL A 1 93 ? 19.464 -14.594 8.532 1.00 58.22 93 VAL A CA 1
ATOM 752 C C . VAL A 1 93 ? 20.171 -14.219 9.838 1.00 58.22 93 VAL A C 1
ATOM 754 O O . VAL A 1 93 ? 21.364 -14.478 9.971 1.00 58.22 93 VAL A O 1
ATOM 757 N N . ALA A 1 94 ? 19.462 -13.620 10.800 1.00 53.78 94 ALA A N 1
ATOM 758 C CA . ALA A 1 94 ? 20.033 -13.247 12.094 1.00 53.78 94 ALA A CA 1
ATOM 759 C C . ALA A 1 94 ? 20.379 -14.458 12.978 1.00 53.78 94 ALA A C 1
ATOM 761 O O . ALA A 1 94 ? 21.304 -14.366 13.775 1.00 53.78 94 ALA A O 1
ATOM 762 N N . GLU A 1 95 ? 19.659 -15.573 12.845 1.00 64.00 95 GLU A N 1
ATOM 763 C CA . GLU A 1 95 ? 19.933 -16.832 13.555 1.00 64.00 95 GLU A CA 1
ATOM 764 C C . GLU A 1 95 ? 21.028 -17.672 12.876 1.00 64.00 95 GLU A C 1
ATOM 766 O O . GLU A 1 95 ? 21.628 -18.536 13.514 1.00 64.00 95 GLU A O 1
ATOM 771 N N . ALA A 1 96 ? 21.303 -17.418 11.594 1.00 61.72 96 ALA A N 1
ATOM 772 C CA . ALA A 1 96 ? 22.361 -18.072 10.825 1.00 61.72 96 ALA A CA 1
ATOM 773 C C . ALA A 1 96 ? 23.732 -17.357 10.886 1.00 61.72 96 ALA A C 1
ATOM 775 O O . ALA A 1 96 ? 24.70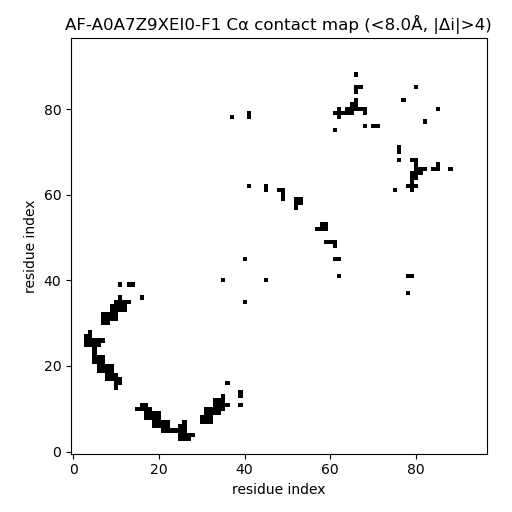4 -17.892 10.344 1.00 61.72 96 ALA A O 1
ATOM 776 N N . CYS A 1 97 ? 23.815 -16.171 11.504 1.00 45.09 97 CYS A N 1
ATOM 777 C CA . CYS A 1 97 ? 25.047 -15.390 11.700 1.00 45.09 97 CYS A CA 1
ATOM 778 C C . CYS A 1 97 ? 25.553 -15.484 13.144 1.00 45.09 97 CYS A C 1
ATOM 780 O O . CYS A 1 97 ? 26.793 -15.509 13.317 1.00 45.09 97 CYS A O 1
#

pLDDT: mean 81.21, std 14.05, range [38.41, 96.88]

Solvent-accessible surface area (backbone atoms only — not comparable to full-atom values): 5793 Å² total; per-residue (Å²): 132,86,81,68,39,44,51,42,40,34,31,16,75,83,79,59,55,71,51,75,42,88,40,97,58,78,36,60,96,84,53,66,47,78,47,64,45,73,70,55,36,41,70,63,45,25,61,55,51,33,57,49,31,52,74,71,74,42,76,88,53,65,57,65,40,47,63,58,74,88,58,80,85,43,94,56,42,74,65,18,30,43,63,75,62,27,51,52,56,51,49,55,54,63,76,74,106

Secondary structure (DSSP, 8-state):
----EEEEEEEETTT--EEEEEEEEEE-TT-EEEE--HHHHHHHHHHHHHHHHHHTT--S-TT--BT--S-TT-TTHHHHB-HHHHHHHHHHHHH--

Mean predicted aligned error: 9.0 Å

Nearest PDB structures (foldseek):
  7jil-assembly1_a  TM=6.332E-01  e=1.140E+00  Flavobacterium johnsoniae
  1s4e-assembly4_D  TM=3.208E-01  e=9.965E-01  Pyrococcus furiosus
  2dej-assembly1_A  TM=4.114E-01  e=2.556E+00  Pyrococcus horikoshii
  9cyy-assembly1_d  TM=3.460E-01  e=7.501E+00  Mammalian orthoreovirus 3 Dearing

Sequence (97 aa):
MLNSSKKLRVRCLKCGKEWEKESVVSWGPDDVTSSLCDACFRDVISPIIRKKQLREGNFDCSGKAGDYCDQYHCKYRQWCLRWEEAQEGVKEVAEAC